Protein AF-X0UA43-F1 (afdb_monomer)

Radius of gyration: 15.12 Å; Cα contacts (8 Å, |Δi|>4): 252; chains: 1; bounding box: 36×35×35 Å

Sequence (146 aa):
VNYVKEEKLFGCPTFNNFSQIVEQDMLYDEGEIDNSAYSMNGWLSEENSVSIPRHSEVVVAHDHMEPRIENGNDMLYANSSGVNFEHYRTGGRQDWYRGIFRHSVKSAGALETGGKLNCLWLDGHVTTIRETLGVEIPKRWYDPLD

Mean predicted aligned error: 9.68 Å

Organism: NCBI:txid412755

pLDDT: mean 72.57, std 17.16, range [33.53, 93.06]

Secondary structure (DSSP, 8-state):
-GGGG-HHHH--HHHHHHHHHHHHHS-PPTTSSTT-SEEEEGGGGTS-GGG-S-GGG-EEEEETS-SEE-SSSS-SS--TTS-S-HHHHTSTTGGGHHHHTBBT----BTTB---EEEEEETTS-EEEEES--STTS-GGGT-TT-

Solvent-accessible surface area (backbone atoms only — not comparable to full-atom values): 8389 Å² total; per-residue (Å²): 121,74,68,83,74,34,55,88,77,58,39,47,79,71,42,56,69,50,32,55,54,48,46,74,75,39,101,54,65,94,68,62,49,68,72,30,35,43,14,39,45,52,60,66,78,82,52,63,75,87,77,53,90,52,40,84,52,26,50,41,32,33,44,47,37,67,54,68,54,84,75,75,60,73,37,71,32,35,44,98,86,61,36,28,31,47,46,31,73,75,43,97,37,39,92,54,39,54,51,39,28,48,47,72,57,72,44,90,48,78,94,41,34,69,9,21,32,46,36,37,27,63,69,68,51,74,49,76,46,64,71,71,50,11,75,88,41,62,66,44,30,67,41,75,87,113

Structure (mmCIF, N/CA/C/O backbone):
data_AF-X0UA43-F1
#
_entry.id   AF-X0UA43-F1
#
loop_
_atom_site.group_PDB
_atom_site.id
_atom_site.type_symbol
_atom_site.label_atom_id
_atom_site.label_alt_id
_atom_site.label_comp_id
_atom_site.label_asym_id
_atom_site.label_entity_id
_atom_site.label_seq_id
_atom_site.pdbx_PDB_ins_code
_atom_site.Cartn_x
_atom_site.Cartn_y
_atom_site.Cartn_z
_atom_site.occupancy
_atom_site.B_iso_or_equiv
_atom_site.auth_seq_id
_atom_site.auth_comp_id
_atom_site.auth_asym_id
_atom_site.auth_atom_id
_atom_site.pdbx_PDB_model_num
ATOM 1 N N . VAL A 1 1 ? -1.912 14.988 18.535 1.00 43.22 1 VAL A N 1
ATOM 2 C CA . VAL A 1 1 ? -2.111 15.686 17.241 1.00 43.22 1 VAL A CA 1
ATOM 3 C C . VAL A 1 1 ? -0.823 16.325 16.714 1.00 43.22 1 VAL A C 1
ATOM 5 O O . VAL A 1 1 ? -0.588 16.226 15.523 1.00 43.22 1 VAL A O 1
ATOM 8 N N . ASN A 1 2 ? 0.067 16.873 17.558 1.00 33.53 2 ASN A N 1
ATOM 9 C CA . ASN A 1 2 ? 1.346 17.448 17.085 1.00 33.53 2 ASN A CA 1
ATOM 10 C C . ASN A 1 2 ? 2.355 16.430 16.519 1.00 33.53 2 ASN A C 1
ATOM 12 O O . ASN A 1 2 ? 3.161 16.800 15.678 1.00 33.53 2 ASN A O 1
ATOM 16 N N . TYR A 1 3 ? 2.278 15.158 16.921 1.00 34.38 3 TYR A N 1
ATOM 17 C CA . TYR A 1 3 ? 3.194 14.115 16.442 1.00 34.38 3 TYR A CA 1
ATOM 18 C C . TYR A 1 3 ? 3.059 13.799 14.945 1.00 34.38 3 TYR A C 1
ATOM 20 O O . TYR A 1 3 ? 4.047 13.451 14.317 1.00 34.38 3 TYR A O 1
ATOM 28 N N . VAL A 1 4 ? 1.867 13.962 14.357 1.00 37.78 4 VAL A N 1
ATOM 29 C CA . VAL A 1 4 ? 1.615 13.642 12.935 1.00 37.78 4 VAL A CA 1
ATOM 30 C C . VAL A 1 4 ? 2.352 14.606 11.988 1.00 37.78 4 VAL A C 1
ATOM 32 O O . VAL A 1 4 ? 2.584 14.268 10.839 1.00 37.78 4 VAL A O 1
ATOM 35 N N . LYS A 1 5 ? 2.766 15.785 12.477 1.00 38.50 5 LYS A N 1
ATOM 36 C CA . LYS A 1 5 ? 3.501 16.811 11.710 1.00 38.50 5 LYS A CA 1
ATOM 37 C C . LYS A 1 5 ? 5.012 16.788 11.947 1.00 38.50 5 LYS A C 1
ATOM 39 O O . LYS A 1 5 ? 5.719 17.704 11.542 1.00 38.50 5 LYS A O 1
ATOM 44 N N . GLU A 1 6 ? 5.507 15.808 12.696 1.00 43.53 6 GLU A N 1
ATOM 45 C CA . GLU A 1 6 ? 6.920 15.732 13.037 1.00 43.53 6 GLU A CA 1
ATOM 46 C C . GLU A 1 6 ? 7.639 14.894 11.973 1.00 43.53 6 GLU A C 1
ATOM 48 O O . GLU A 1 6 ? 7.605 13.663 12.002 1.00 43.53 6 GLU A O 1
ATOM 53 N N . GLU A 1 7 ? 8.302 15.565 11.025 1.00 45.31 7 GLU A N 1
ATOM 54 C CA . GLU A 1 7 ? 9.054 14.945 9.916 1.00 45.31 7 GLU A CA 1
ATOM 55 C C . GLU A 1 7 ? 10.055 13.885 10.393 1.00 45.31 7 GLU A C 1
ATOM 57 O O . GLU A 1 7 ? 10.311 12.904 9.708 1.00 45.31 7 GLU A O 1
ATOM 62 N N . LYS A 1 8 ? 10.594 14.021 11.609 1.00 44.09 8 LYS A N 1
ATOM 63 C CA . LYS A 1 8 ? 11.489 13.009 12.192 1.00 44.09 8 LYS A CA 1
ATOM 64 C C . LYS A 1 8 ? 10.806 11.672 12.494 1.00 44.09 8 LYS A C 1
ATOM 66 O O . LYS A 1 8 ? 11.506 10.670 12.617 1.00 44.09 8 LYS A O 1
ATOM 71 N N . LEU A 1 9 ? 9.486 11.661 12.683 1.00 42.88 9 LEU A N 1
ATOM 72 C CA . LEU A 1 9 ? 8.708 10.470 13.032 1.00 42.88 9 LEU A CA 1
ATOM 73 C C . LEU A 1 9 ? 8.025 9.842 11.819 1.00 42.88 9 LEU A C 1
ATOM 75 O O . LEU A 1 9 ? 7.970 8.617 11.733 1.00 42.88 9 LEU A O 1
ATOM 79 N N . PHE A 1 10 ? 7.525 10.661 10.893 1.00 43.78 10 PHE A N 1
ATOM 80 C CA . PHE A 1 10 ? 6.778 10.184 9.724 1.00 43.78 10 PHE A CA 1
ATOM 81 C C . PHE A 1 10 ? 7.513 10.391 8.396 1.00 43.78 10 PHE A C 1
ATOM 83 O O . PHE A 1 10 ? 7.132 9.782 7.402 1.00 43.78 10 PHE A O 1
ATOM 90 N N . GLY A 1 11 ? 8.606 11.153 8.371 1.00 46.44 11 GLY A N 1
ATOM 91 C CA . GLY A 1 11 ? 9.485 11.257 7.215 1.00 46.44 11 GLY A CA 1
ATOM 92 C C . GLY A 1 11 ? 10.327 9.996 7.093 1.00 46.44 11 GLY A C 1
ATOM 93 O O . GLY A 1 11 ? 11.262 9.764 7.859 1.00 46.44 11 GLY A O 1
ATOM 94 N N . CYS A 1 12 ? 10.011 9.154 6.115 1.00 49.47 12 CYS A N 1
ATOM 95 C CA . CYS A 1 12 ? 10.960 8.141 5.686 1.00 49.47 12 CYS A CA 1
ATOM 96 C C . CYS A 1 12 ? 12.118 8.877 4.982 1.00 49.47 12 CYS A C 1
ATOM 98 O O . CYS A 1 12 ? 11.876 9.493 3.948 1.00 49.47 12 CYS A O 1
ATOM 100 N N . PRO A 1 13 ? 13.378 8.808 5.457 1.00 52.62 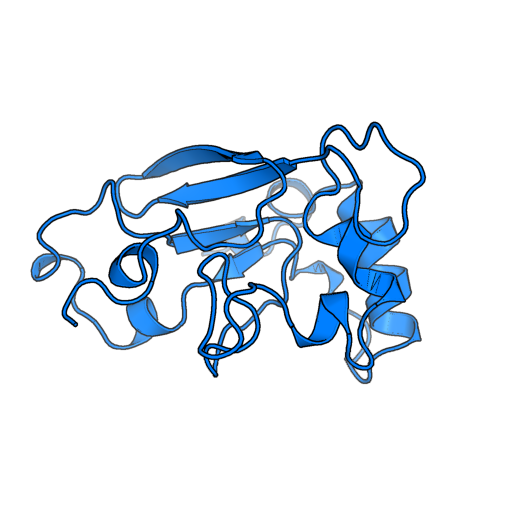13 PRO A N 1
ATOM 101 C CA . PRO A 1 13 ? 14.496 9.519 4.820 1.00 52.62 13 PRO A CA 1
ATOM 102 C C . PRO A 1 13 ? 14.703 9.103 3.365 1.00 52.62 13 PRO A C 1
ATOM 104 O O . PRO A 1 13 ? 15.190 9.858 2.532 1.00 52.62 13 PRO A O 1
ATOM 107 N N . THR A 1 14 ? 14.316 7.870 3.045 1.00 49.09 14 THR A N 1
ATOM 108 C CA . THR A 1 14 ? 14.321 7.376 1.678 1.00 49.09 14 THR A CA 1
ATOM 109 C C . THR A 1 14 ? 13.225 8.094 0.877 1.00 49.09 14 THR A C 1
ATOM 111 O O . THR A 1 14 ? 13.411 8.358 -0.305 1.00 49.09 14 THR A O 1
ATOM 114 N N . PHE A 1 15 ? 12.067 8.412 1.467 1.00 52.53 15 PHE A N 1
ATOM 115 C CA . PHE A 1 15 ? 10.935 9.068 0.798 1.00 52.53 15 PHE A CA 1
ATOM 116 C C . PHE A 1 15 ? 11.256 10.482 0.351 1.00 52.53 15 PHE A C 1
ATOM 118 O O . PHE A 1 15 ? 10.896 10.766 -0.774 1.00 52.53 15 PHE A O 1
ATOM 125 N N . ASN A 1 16 ? 12.066 11.255 1.078 1.00 51.19 16 ASN A N 1
ATOM 126 C CA . ASN A 1 16 ? 12.504 12.584 0.623 1.00 51.19 16 ASN A CA 1
ATOM 127 C C . ASN A 1 16 ? 13.117 12.577 -0.793 1.00 51.19 16 ASN A C 1
ATOM 129 O O . ASN A 1 16 ? 12.869 13.473 -1.585 1.00 51.19 16 ASN A O 1
ATOM 133 N N . ASN A 1 17 ? 13.866 11.532 -1.164 1.00 51.22 17 ASN A N 1
ATOM 134 C CA . ASN A 1 17 ? 14.435 11.431 -2.517 1.00 51.22 17 ASN A CA 1
ATOM 135 C C . ASN A 1 17 ? 13.398 11.073 -3.595 1.00 51.22 17 ASN A C 1
ATOM 137 O O . ASN A 1 17 ? 13.650 11.276 -4.774 1.00 51.22 17 ASN A O 1
ATOM 141 N N . PHE A 1 18 ? 12.283 10.456 -3.210 1.00 53.62 18 PHE A N 1
ATOM 142 C CA . PHE A 1 18 ? 11.203 10.074 -4.117 1.00 53.62 18 PHE A CA 1
ATOM 143 C C . PHE A 1 18 ? 10.127 11.164 -4.183 1.00 53.62 18 PHE A C 1
ATOM 145 O O . PHE A 1 18 ? 9.678 11.485 -5.275 1.00 53.62 18 PHE A O 1
ATOM 152 N N . SER A 1 19 ? 9.781 11.776 -3.046 1.00 51.66 19 SER A N 1
ATOM 153 C CA . SER A 1 19 ? 8.889 12.928 -2.951 1.00 51.66 19 SER A CA 1
ATOM 154 C C . SER A 1 19 ? 9.428 14.094 -3.757 1.00 51.66 19 SER A C 1
ATOM 156 O O . SER A 1 19 ? 8.680 14.615 -4.557 1.00 51.66 19 SER A O 1
ATOM 158 N N . GLN A 1 20 ? 10.727 14.398 -3.692 1.00 49.53 20 GLN A N 1
ATOM 159 C CA . GLN A 1 20 ? 11.337 15.459 -4.506 1.00 49.53 20 GLN A CA 1
ATOM 160 C C . GLN A 1 20 ? 11.238 15.211 -6.020 1.00 49.53 20 GLN A C 1
ATOM 162 O O . GLN A 1 20 ? 11.146 16.160 -6.791 1.00 49.53 20 GLN A O 1
ATOM 167 N N . ILE A 1 21 ? 11.247 13.945 -6.456 1.00 51.66 21 ILE A N 1
ATOM 168 C CA . ILE A 1 21 ? 11.077 13.582 -7.874 1.00 51.66 21 ILE A CA 1
ATOM 169 C C . ILE A 1 21 ? 9.598 13.684 -8.272 1.00 51.66 21 ILE A C 1
ATOM 171 O O . ILE A 1 21 ? 9.280 14.177 -9.347 1.00 51.66 21 ILE A O 1
ATOM 175 N N . VAL A 1 22 ? 8.680 13.253 -7.402 1.00 52.22 22 VAL A N 1
ATOM 176 C CA . VAL A 1 22 ? 7.232 13.366 -7.637 1.00 52.22 22 VAL A CA 1
ATOM 177 C C . VAL A 1 22 ? 6.757 14.826 -7.550 1.00 52.22 22 VAL A C 1
ATOM 179 O O . VAL A 1 22 ? 5.911 15.208 -8.343 1.00 52.22 22 VAL A O 1
ATOM 182 N N . GLU A 1 23 ? 7.309 15.648 -6.653 1.00 48.94 23 GLU A N 1
ATOM 183 C CA . GLU A 1 23 ? 7.044 17.094 -6.516 1.00 48.94 23 GLU A CA 1
ATOM 184 C C . GLU A 1 23 ? 7.555 17.885 -7.717 1.00 48.94 23 GLU A C 1
ATOM 186 O O . GLU A 1 23 ? 6.905 18.831 -8.146 1.00 48.94 23 GLU A O 1
ATOM 191 N N . GLN A 1 24 ? 8.708 17.509 -8.283 1.00 49.09 24 GLN A N 1
ATOM 192 C CA . 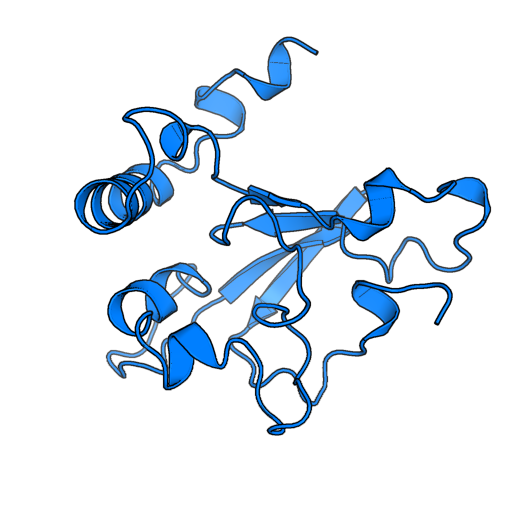GLN A 1 24 ? 9.222 18.177 -9.481 1.00 49.09 24 GLN A CA 1
ATOM 193 C C . GLN A 1 24 ? 8.391 17.880 -10.734 1.00 49.09 24 GLN A C 1
ATOM 195 O O . GLN A 1 24 ? 8.271 18.757 -11.591 1.00 49.09 24 GLN A O 1
ATOM 200 N N . ASP A 1 25 ? 7.821 16.676 -10.842 1.00 52.50 25 ASP A N 1
ATOM 201 C CA . ASP A 1 25 ? 7.140 16.225 -12.061 1.00 52.50 25 ASP A CA 1
ATOM 202 C C . ASP A 1 25 ? 5.601 16.269 -11.988 1.00 52.50 25 ASP A C 1
ATOM 204 O O . ASP A 1 25 ? 4.938 16.346 -13.027 1.00 52.50 25 ASP A O 1
ATOM 208 N N . MET A 1 26 ? 5.000 16.220 -10.796 1.00 50.59 26 MET A N 1
ATOM 209 C CA . MET A 1 26 ? 3.550 16.291 -10.595 1.00 50.59 26 MET A CA 1
ATOM 210 C C . MET A 1 26 ? 3.184 17.571 -9.843 1.00 50.59 26 MET A C 1
ATOM 212 O O . MET A 1 26 ? 3.863 17.949 -8.902 1.00 50.59 26 MET A O 1
ATOM 216 N N . LEU A 1 27 ? 2.096 18.210 -10.289 1.00 47.62 27 LEU A N 1
ATOM 217 C CA . LEU A 1 27 ? 1.556 19.538 -9.932 1.00 47.62 27 LEU A CA 1
ATOM 218 C C . LEU A 1 27 ? 1.177 19.743 -8.441 1.00 47.62 27 LEU A C 1
ATOM 220 O O . LEU A 1 27 ? 0.134 20.327 -8.152 1.00 47.62 27 LEU A O 1
ATOM 224 N N . TYR A 1 28 ? 1.963 19.238 -7.500 1.00 47.22 28 TYR A N 1
ATOM 225 C CA . TYR A 1 28 ? 1.797 19.466 -6.071 1.00 47.22 28 TYR A CA 1
ATOM 226 C C . TYR A 1 28 ? 2.635 20.681 -5.657 1.00 47.22 28 TYR A C 1
ATOM 228 O O . TYR A 1 28 ? 3.767 20.844 -6.111 1.00 47.22 28 TYR A O 1
ATOM 236 N N . ASP A 1 29 ? 2.071 21.555 -4.823 1.00 47.81 29 ASP A N 1
ATOM 237 C CA . ASP A 1 29 ? 2.803 22.705 -4.287 1.00 47.81 29 ASP A CA 1
ATOM 238 C C . ASP A 1 29 ? 3.936 22.222 -3.350 1.00 47.81 29 ASP A C 1
ATOM 240 O O . ASP A 1 29 ? 3.762 21.249 -2.609 1.00 47.81 29 ASP A O 1
ATOM 244 N N . GLU A 1 30 ? 5.097 22.898 -3.382 1.00 49.22 30 GLU A N 1
ATOM 245 C CA . GLU A 1 30 ? 6.273 22.591 -2.541 1.00 49.22 30 GLU A CA 1
ATOM 246 C C . GLU A 1 30 ? 5.863 22.372 -1.067 1.00 49.22 30 GLU A C 1
ATOM 248 O O . GLU A 1 30 ? 5.385 23.297 -0.402 1.00 49.22 30 GLU A O 1
ATOM 253 N N . GLY A 1 31 ? 6.070 21.153 -0.546 1.00 49.94 31 GLY A N 1
ATOM 254 C CA . GLY A 1 31 ? 5.887 20.804 0.870 1.00 49.94 31 GLY A CA 1
ATOM 255 C C . GLY A 1 31 ? 4.669 19.931 1.205 1.00 49.94 31 GLY A C 1
ATOM 256 O O . GLY A 1 31 ? 4.577 19.430 2.334 1.00 49.94 31 GLY A O 1
ATOM 257 N N . GLU A 1 32 ? 3.740 19.694 0.268 1.00 49.94 32 GLU A N 1
ATOM 258 C CA . GLU A 1 32 ? 2.661 18.715 0.488 1.00 49.94 32 GLU A CA 1
ATOM 259 C C . GLU A 1 32 ? 3.173 17.265 0.426 1.00 49.94 32 GLU A C 1
ATOM 261 O O . GLU A 1 32 ? 2.693 16.407 1.179 1.00 49.94 32 GLU A O 1
ATOM 266 N N . ILE A 1 33 ? 4.190 16.966 -0.394 1.00 49.25 33 ILE A N 1
ATOM 267 C CA . ILE A 1 33 ? 4.696 15.594 -0.519 1.00 49.25 33 ILE A CA 1
ATOM 268 C C . ILE A 1 33 ? 5.700 15.268 0.584 1.00 49.25 33 ILE A C 1
ATOM 270 O O . ILE A 1 33 ? 5.729 14.123 1.013 1.00 49.25 33 ILE A O 1
ATOM 274 N N . ASP A 1 34 ? 6.416 16.230 1.165 1.00 46.69 34 ASP A N 1
ATOM 275 C CA . ASP A 1 34 ? 7.291 15.974 2.328 1.00 46.69 34 ASP A CA 1
ATOM 276 C C . ASP A 1 34 ? 6.560 15.316 3.521 1.00 46.69 34 ASP A C 1
ATOM 278 O O . ASP A 1 34 ? 7.151 14.555 4.291 1.00 46.69 34 ASP A O 1
ATOM 282 N N . ASN A 1 35 ? 5.241 15.518 3.627 1.00 47.47 35 ASN A N 1
ATOM 283 C CA . ASN A 1 35 ? 4.383 14.889 4.637 1.00 47.47 35 ASN A CA 1
ATOM 284 C C . ASN A 1 35 ? 3.634 13.637 4.135 1.00 47.47 35 ASN A C 1
ATOM 286 O O . ASN A 1 35 ? 2.981 12.945 4.918 1.00 47.47 35 ASN A O 1
ATOM 290 N N . SER A 1 36 ? 3.746 13.309 2.848 1.00 51.28 36 SER A N 1
ATOM 291 C CA . SER A 1 36 ? 2.995 12.248 2.164 1.00 51.28 36 SER A CA 1
ATOM 292 C C . SER A 1 36 ? 3.705 10.891 2.183 1.00 51.28 36 SER A C 1
ATOM 294 O O . SER A 1 36 ? 3.615 10.117 1.235 1.00 51.28 36 SER A O 1
ATOM 296 N N . ALA A 1 37 ? 4.434 10.565 3.254 1.00 56.19 37 ALA A N 1
ATOM 297 C CA . ALA A 1 37 ? 5.159 9.292 3.354 1.00 56.19 37 ALA A CA 1
ATOM 298 C C . ALA A 1 37 ? 4.234 8.062 3.375 1.00 56.19 37 ALA A C 1
ATOM 300 O O . ALA A 1 37 ? 4.687 6.947 3.092 1.00 56.19 37 ALA A O 1
ATOM 301 N N . TYR A 1 38 ? 2.958 8.280 3.699 1.00 65.38 38 TYR A N 1
ATOM 302 C CA . TYR A 1 38 ? 1.943 7.253 3.829 1.00 65.38 38 TYR A CA 1
ATOM 303 C C . TYR A 1 38 ? 0.689 7.626 3.040 1.00 65.38 38 TYR A C 1
ATOM 305 O O . TYR A 1 38 ? 0.179 8.739 3.149 1.00 65.38 38 TYR A O 1
ATOM 313 N N . SER A 1 39 ? 0.160 6.656 2.305 1.00 69.38 39 SER A N 1
ATOM 314 C CA . SER A 1 39 ? -1.212 6.699 1.798 1.00 69.38 39 SER A CA 1
ATOM 315 C C . SER A 1 39 ? -2.174 6.298 2.905 1.00 69.38 39 SER A C 1
ATOM 317 O O . SER A 1 39 ? -1.844 5.412 3.690 1.00 69.38 39 SER A O 1
ATOM 319 N N . MET A 1 40 ? -3.364 6.894 2.957 1.00 74.62 40 MET A N 1
ATOM 320 C CA . MET A 1 40 ? -4.422 6.481 3.883 1.00 74.62 40 MET A CA 1
ATOM 321 C C . MET A 1 40 ? -5.608 5.874 3.133 1.00 74.62 40 MET A C 1
ATOM 323 O O . MET A 1 40 ? -5.976 6.328 2.048 1.00 74.62 40 MET A O 1
ATOM 327 N N . ASN A 1 41 ? -6.226 4.853 3.727 1.00 78.06 41 ASN A N 1
ATOM 328 C CA . ASN A 1 41 ? -7.469 4.284 3.228 1.00 78.06 41 ASN A CA 1
ATOM 329 C C . ASN A 1 41 ? -8.617 5.285 3.437 1.00 78.06 41 ASN A C 1
ATOM 331 O O . ASN A 1 41 ? -9.081 5.480 4.561 1.00 78.06 41 ASN A O 1
ATOM 335 N N . GLY A 1 42 ? -9.066 5.908 2.343 1.00 74.38 42 GLY A N 1
ATOM 336 C CA . GLY A 1 42 ? -10.129 6.913 2.356 1.00 74.38 42 GLY A CA 1
ATOM 337 C C . GLY A 1 42 ? -11.475 6.381 2.845 1.00 74.38 42 GLY A C 1
ATOM 338 O O . GLY A 1 42 ? -12.231 7.134 3.438 1.00 74.38 42 GLY A O 1
ATOM 339 N N . TRP A 1 43 ? -11.751 5.083 2.699 1.00 76.25 43 TRP A N 1
ATOM 340 C CA . TRP A 1 43 ? -12.999 4.476 3.175 1.00 76.25 43 TRP A CA 1
ATOM 341 C C . TRP A 1 43 ? -13.181 4.634 4.695 1.00 76.25 43 TRP A C 1
ATOM 343 O O . TRP A 1 43 ? -14.285 4.843 5.188 1.00 76.25 43 TRP A O 1
ATOM 353 N N . LEU A 1 44 ? -12.076 4.646 5.450 1.00 76.38 44 LEU A N 1
ATOM 354 C CA . LEU A 1 44 ? -12.100 4.838 6.901 1.00 76.38 44 LEU A CA 1
ATOM 355 C C . LEU A 1 44 ? -12.507 6.260 7.335 1.00 76.38 44 LEU A C 1
ATOM 357 O O . LEU A 1 44 ? -12.695 6.469 8.533 1.00 76.38 44 LEU A O 1
ATOM 361 N N . SER A 1 45 ? -12.632 7.237 6.423 1.00 75.62 45 SER A N 1
ATOM 362 C CA . SER A 1 45 ? -13.143 8.572 6.778 1.00 75.62 45 SER A CA 1
ATOM 363 C C . SER A 1 45 ? -14.652 8.595 6.999 1.00 75.62 45 SER A C 1
ATOM 365 O O . SER A 1 45 ? -15.132 9.430 7.763 1.00 75.62 45 SER A O 1
ATOM 367 N N . GLU A 1 46 ? -15.384 7.675 6.371 1.00 74.88 46 GLU A N 1
ATOM 368 C CA . GLU A 1 46 ? -16.851 7.668 6.363 1.00 74.88 46 GLU A CA 1
ATOM 369 C C . GLU A 1 46 ? -17.453 6.629 7.320 1.00 74.88 46 GLU A C 1
ATOM 371 O O . GLU A 1 46 ? -18.666 6.588 7.523 1.00 74.88 46 GLU A O 1
ATOM 376 N N . GLU A 1 47 ? -16.615 5.788 7.929 1.00 74.50 47 GLU A N 1
ATOM 377 C CA . GLU A 1 47 ? -17.051 4.522 8.513 1.00 74.50 47 GLU A CA 1
ATOM 378 C C . GLU A 1 47 ? -16.748 4.413 10.003 1.00 74.50 47 GLU A C 1
ATOM 380 O O . GLU A 1 47 ? -15.731 4.883 10.521 1.00 74.50 47 GLU A O 1
ATOM 385 N N . ASN A 1 48 ? -17.658 3.763 10.728 1.00 79.81 48 ASN A N 1
ATOM 386 C CA . ASN A 1 48 ? -17.478 3.540 12.153 1.00 79.81 48 ASN A CA 1
ATOM 387 C C . ASN A 1 48 ? -16.574 2.327 12.364 1.00 79.81 48 ASN A C 1
ATOM 389 O O . ASN A 1 48 ? -16.973 1.202 12.094 1.00 79.81 48 ASN A O 1
ATOM 393 N N . SER A 1 49 ? -15.386 2.519 12.933 1.00 75.75 49 SER A N 1
ATOM 394 C CA . SER A 1 49 ? -14.461 1.406 13.172 1.00 75.75 49 SER A CA 1
ATOM 395 C C . SER A 1 49 ? -15.064 0.261 13.997 1.00 75.75 49 SER A C 1
ATOM 397 O O . SER A 1 49 ? -14.639 -0.874 13.845 1.00 75.75 49 SER A O 1
ATOM 399 N N . VAL A 1 50 ? -16.089 0.513 14.819 1.00 82.44 50 VAL A N 1
ATOM 400 C CA . VAL A 1 50 ? -16.776 -0.515 15.620 1.00 82.44 50 VAL A CA 1
ATOM 401 C C . VAL A 1 50 ? -17.682 -1.428 14.778 1.00 82.44 50 VAL A C 1
ATOM 403 O O . VAL A 1 50 ? -17.988 -2.537 15.213 1.00 82.44 50 VAL A O 1
ATOM 406 N N . SER A 1 51 ? -18.126 -1.004 13.588 1.00 85.12 51 SER A N 1
ATOM 407 C CA . SER A 1 51 ? -18.941 -1.846 12.693 1.00 85.12 51 SER A CA 1
ATOM 408 C C . SER A 1 51 ? -18.107 -2.830 11.867 1.00 85.12 51 SER A C 1
ATOM 410 O O . SER A 1 51 ? -18.671 -3.733 11.248 1.00 85.12 51 SER A O 1
ATOM 412 N N . ILE A 1 52 ? -16.778 -2.697 11.875 1.00 87.44 52 ILE A N 1
ATOM 413 C CA . ILE A 1 52 ? -15.864 -3.498 11.062 1.00 87.44 52 ILE A CA 1
ATOM 414 C C . ILE A 1 52 ? -15.573 -4.829 11.778 1.00 87.44 52 ILE A C 1
ATOM 416 O O . ILE A 1 52 ? -15.004 -4.844 12.865 1.00 87.44 52 ILE A O 1
ATOM 420 N N . PRO A 1 53 ? -15.893 -5.996 11.193 1.00 84.38 53 PRO A N 1
ATOM 421 C CA . PRO A 1 53 ? -15.748 -7.271 11.899 1.00 84.38 53 PRO A CA 1
ATOM 422 C C . PRO A 1 53 ? -14.304 -7.800 11.964 1.00 84.38 53 PRO A C 1
ATOM 424 O O . PRO A 1 53 ? -13.994 -8.628 12.819 1.00 84.38 53 PRO A O 1
ATOM 427 N N . ARG A 1 54 ? -13.418 -7.386 11.045 1.00 90.00 54 ARG A N 1
ATOM 428 C CA . ARG A 1 54 ? -12.083 -7.990 10.853 1.00 90.00 54 ARG A CA 1
ATOM 429 C C . ARG A 1 54 ? -10.975 -6.947 10.786 1.00 90.00 54 ARG A C 1
ATOM 431 O O . ARG A 1 54 ? -10.378 -6.733 9.739 1.00 90.00 54 ARG A O 1
ATOM 438 N N . HIS A 1 55 ? -10.670 -6.315 11.914 1.00 90.50 55 HIS A N 1
ATOM 439 C CA . HIS A 1 55 ? -9.681 -5.230 11.960 1.00 90.50 55 HIS A CA 1
ATOM 440 C C . HIS A 1 55 ? -8.288 -5.657 11.460 1.00 90.50 55 HIS A C 1
ATOM 442 O O . HIS A 1 55 ? -7.604 -4.885 10.797 1.00 90.50 55 HIS A O 1
ATOM 448 N N . SER A 1 56 ? -7.893 -6.911 11.691 1.00 92.81 56 SER A N 1
ATOM 449 C CA . SER A 1 56 ? -6.627 -7.467 11.195 1.00 92.81 56 SER A CA 1
ATOM 450 C C . SER A 1 56 ? -6.587 -7.686 9.678 1.00 92.81 56 SER A C 1
ATOM 452 O O . SER A 1 56 ? -5.575 -8.126 9.147 1.00 92.81 56 SER A O 1
ATOM 454 N N . GLU A 1 57 ? -7.698 -7.483 8.975 1.00 92.06 57 GLU A N 1
ATOM 455 C CA . GLU A 1 57 ? -7.769 -7.584 7.521 1.00 92.06 57 GLU A CA 1
ATOM 456 C C . GLU A 1 57 ? -8.024 -6.226 6.870 1.00 92.06 57 GLU A C 1
ATOM 458 O O . GLU A 1 57 ? -8.174 -6.205 5.664 1.00 92.06 57 GLU A O 1
ATOM 463 N N . VAL A 1 58 ? -8.079 -5.112 7.607 1.00 91.06 58 VAL A N 1
ATOM 464 C CA . VAL A 1 58 ? -8.339 -3.789 7.020 1.00 91.06 58 VAL A CA 1
ATOM 465 C C . VAL A 1 58 ? -7.072 -2.962 7.009 1.00 91.06 58 VAL A C 1
ATOM 467 O O . VAL A 1 58 ? -6.476 -2.716 8.057 1.00 91.06 58 VAL A O 1
ATOM 470 N N . VAL A 1 59 ? -6.673 -2.513 5.826 1.00 89.38 59 VAL A N 1
ATOM 471 C CA . VAL A 1 59 ? -5.523 -1.636 5.659 1.00 89.38 59 VAL A CA 1
ATOM 472 C C . VAL A 1 59 ? -5.924 -0.208 6.005 1.00 89.38 59 VAL A C 1
ATOM 474 O O . VAL A 1 59 ? -6.910 0.325 5.497 1.00 89.38 59 VAL A O 1
ATOM 477 N N . VAL A 1 60 ? -5.125 0.412 6.868 1.00 85.94 60 VAL A N 1
ATOM 478 C CA . VAL A 1 60 ? -5.218 1.830 7.225 1.00 85.94 60 VAL A CA 1
ATOM 479 C C . VAL A 1 60 ? -4.312 2.655 6.332 1.00 85.94 60 VAL A C 1
ATOM 481 O O . VAL A 1 60 ? -4.731 3.703 5.847 1.00 85.94 60 VAL A O 1
ATOM 484 N N . ALA A 1 61 ? -3.076 2.198 6.127 1.00 83.81 61 ALA A N 1
ATOM 485 C CA . ALA A 1 61 ? -2.080 2.944 5.377 1.00 83.81 61 ALA A CA 1
ATOM 486 C C . ALA A 1 61 ? -1.018 2.051 4.727 1.00 83.81 61 ALA A C 1
ATOM 488 O O . ALA A 1 61 ? -0.694 0.981 5.247 1.00 83.81 61 ALA A O 1
ATOM 489 N N . HIS A 1 62 ? -0.428 2.543 3.638 1.00 82.50 62 HIS A N 1
ATOM 490 C CA . HIS A 1 62 ? 0.787 1.990 3.023 1.00 82.50 62 HIS A CA 1
ATOM 491 C C . HIS A 1 62 ? 1.867 3.051 3.037 1.00 82.50 62 HIS A C 1
ATOM 493 O O . HIS A 1 62 ? 1.552 4.224 2.833 1.00 82.50 62 HIS A O 1
ATOM 499 N N . ASP A 1 63 ? 3.123 2.651 3.184 1.00 75.25 63 ASP A N 1
ATOM 500 C CA . ASP A 1 63 ? 4.221 3.556 2.870 1.00 75.25 63 ASP A CA 1
ATOM 501 C C . ASP A 1 63 ? 4.376 3.762 1.352 1.00 75.25 63 ASP A C 1
ATOM 503 O O . ASP A 1 63 ? 3.994 2.920 0.541 1.00 75.25 63 ASP A O 1
ATOM 507 N N . HIS A 1 64 ? 4.930 4.916 0.971 1.00 74.19 64 HIS A N 1
ATOM 508 C CA . HIS A 1 64 ? 5.403 5.198 -0.394 1.00 74.19 64 HIS A CA 1
ATOM 509 C C . HIS A 1 64 ? 4.338 5.115 -1.495 1.00 74.19 64 HIS A C 1
ATOM 511 O O . HIS A 1 64 ? 4.615 4.706 -2.623 1.00 74.19 64 HIS A O 1
ATOM 517 N N . MET A 1 65 ? 3.128 5.547 -1.158 1.00 68.31 65 MET A N 1
ATOM 518 C CA . MET A 1 65 ? 1.965 5.603 -2.038 1.00 68.31 65 MET A CA 1
ATOM 519 C C . MET A 1 65 ? 1.343 7.003 -1.985 1.00 68.31 65 MET A C 1
ATOM 521 O O . MET A 1 65 ? 1.580 7.741 -1.030 1.00 68.31 65 MET A O 1
ATOM 525 N N . GLU A 1 66 ? 0.559 7.367 -3.004 1.00 60.34 66 GLU A N 1
ATOM 526 C CA . GLU A 1 66 ? -0.116 8.672 -3.089 1.00 60.34 66 GLU A CA 1
ATOM 527 C C . GLU A 1 66 ? -0.948 8.944 -1.814 1.00 60.34 66 GLU A C 1
ATOM 529 O O . GLU A 1 66 ? -1.631 8.035 -1.327 1.00 60.34 66 GLU A O 1
ATOM 534 N N . PRO A 1 67 ? -0.912 10.168 -1.251 1.00 50.00 67 PRO A N 1
ATOM 535 C CA . PRO A 1 67 ? -1.502 10.479 0.056 1.00 50.00 67 PRO A CA 1
ATOM 536 C C . PRO A 1 67 ? -3.014 10.228 0.135 1.00 50.00 67 PRO A C 1
ATOM 538 O O . PRO A 1 67 ? -3.550 10.063 1.234 1.00 50.00 67 PRO A O 1
ATOM 541 N N . ARG A 1 68 ? -3.712 10.151 -1.008 1.00 50.06 68 ARG A N 1
ATOM 542 C CA . ARG A 1 68 ? -5.159 9.947 -1.053 1.00 50.06 68 ARG A CA 1
ATOM 543 C C . ARG A 1 68 ? -5.563 8.907 -2.093 1.00 50.06 68 ARG A C 1
ATOM 545 O O . ARG A 1 68 ? -5.541 9.150 -3.295 1.00 50.06 68 ARG A O 1
ATOM 552 N N . ILE A 1 69 ? -5.996 7.747 -1.611 1.00 57.72 69 ILE A N 1
ATOM 553 C CA . ILE A 1 69 ? -6.533 6.681 -2.453 1.00 57.72 69 ILE A CA 1
ATOM 554 C C . ILE A 1 69 ? -8.038 6.930 -2.644 1.00 57.72 69 ILE A C 1
ATOM 556 O O . ILE A 1 69 ? -8.860 6.399 -1.902 1.00 57.72 69 ILE A O 1
ATOM 560 N N . GLU A 1 70 ? -8.409 7.793 -3.593 1.00 47.03 70 GLU A N 1
ATOM 561 C CA . GLU A 1 70 ? -9.808 8.246 -3.732 1.00 47.03 70 GLU A CA 1
ATOM 562 C C . GLU A 1 70 ? -10.674 7.431 -4.693 1.00 47.03 70 GLU A C 1
ATOM 564 O O . GLU A 1 70 ? -11.889 7.442 -4.548 1.00 47.03 70 GLU A O 1
ATOM 569 N N . ASN A 1 71 ? -10.096 6.731 -5.674 1.00 52.28 71 ASN A N 1
ATOM 570 C CA . ASN A 1 71 ? -10.879 6.238 -6.820 1.00 52.28 71 ASN A CA 1
ATOM 571 C C . ASN A 1 71 ? -10.570 4.795 -7.245 1.00 52.28 71 ASN A C 1
ATOM 573 O O . ASN A 1 71 ? -10.780 4.433 -8.396 1.00 52.28 71 ASN A O 1
ATOM 577 N N . GLY A 1 72 ? -10.051 3.957 -6.343 1.00 55.97 72 GLY A N 1
ATOM 578 C CA . GLY A 1 72 ? -9.877 2.518 -6.603 1.00 55.97 72 GLY A CA 1
ATOM 579 C C . GLY A 1 72 ? -8.844 2.138 -7.677 1.00 55.97 72 GLY A C 1
ATOM 580 O O . GLY A 1 72 ? -8.633 0.952 -7.909 1.00 55.97 72 GLY A O 1
ATOM 581 N N . ASN A 1 73 ? -8.177 3.108 -8.306 1.00 57.66 73 ASN A N 1
ATOM 582 C CA . ASN A 1 73 ? -7.266 2.846 -9.423 1.00 57.66 73 ASN A CA 1
ATOM 583 C C . ASN A 1 73 ? -5.860 2.408 -8.987 1.00 57.66 73 ASN A C 1
ATOM 585 O O . ASN A 1 73 ? -5.221 1.632 -9.695 1.00 57.66 73 ASN A O 1
ATOM 589 N N . ASP A 1 74 ? -5.404 2.845 -7.812 1.00 67.50 74 ASP A N 1
ATOM 590 C CA . ASP A 1 74 ? -4.054 2.580 -7.311 1.00 67.50 74 ASP A CA 1
ATOM 591 C C . ASP A 1 74 ? -4.118 1.909 -5.930 1.00 67.50 74 ASP A C 1
ATOM 593 O O . ASP A 1 74 ? -3.741 2.457 -4.900 1.00 67.50 74 ASP A O 1
ATOM 597 N N . MET A 1 75 ? -4.668 0.697 -5.919 1.00 79.38 75 MET A N 1
ATOM 598 C CA . MET A 1 75 ? -4.830 -0.171 -4.747 1.00 79.38 75 MET A CA 1
ATOM 599 C C . MET A 1 75 ? -3.923 -1.393 -4.865 1.00 79.38 75 MET A C 1
ATOM 601 O O . MET A 1 75 ? -3.565 -1.759 -5.978 1.00 79.38 75 MET A O 1
ATOM 605 N N . LEU A 1 76 ? -3.601 -2.090 -3.766 1.00 88.69 76 LEU A N 1
ATOM 606 C CA . LEU A 1 76 ? -2.855 -3.354 -3.867 1.00 88.69 76 LEU A CA 1
ATOM 607 C C . LEU A 1 76 ? -3.640 -4.461 -4.568 1.00 88.69 76 LEU A C 1
ATOM 609 O O . LEU A 1 76 ? -3.002 -5.351 -5.125 1.00 88.69 76 LEU A O 1
ATOM 613 N N . TYR A 1 77 ? -4.975 -4.438 -4.515 1.00 88.62 77 TYR A N 1
ATOM 614 C CA . TYR A 1 77 ? -5.810 -5.436 -5.180 1.00 88.62 77 TYR A CA 1
ATOM 615 C C . TYR A 1 77 ? -5.950 -5.157 -6.676 1.00 88.62 77 TYR A C 1
ATOM 617 O O . TYR A 1 77 ? -5.887 -4.014 -7.125 1.00 88.62 77 TYR A O 1
ATOM 625 N N . ALA A 1 78 ? -6.115 -6.225 -7.453 1.00 89.38 78 ALA A N 1
ATOM 626 C CA . ALA A 1 78 ? -6.272 -6.126 -8.894 1.00 89.38 78 ALA A CA 1
ATOM 627 C C . ALA A 1 78 ? -7.610 -5.471 -9.260 1.00 89.38 78 ALA A C 1
ATOM 629 O O . ALA A 1 78 ? -8.662 -5.857 -8.746 1.00 89.38 78 ALA A O 1
ATOM 630 N N . ASN A 1 79 ? -7.578 -4.517 -10.188 1.00 84.88 79 ASN A N 1
ATOM 631 C CA . ASN A 1 79 ? -8.789 -3.922 -10.743 1.00 84.88 79 ASN A CA 1
ATOM 632 C C . ASN A 1 79 ? -9.420 -4.837 -11.821 1.00 84.88 79 ASN A C 1
ATOM 634 O O . ASN A 1 79 ? -9.020 -5.990 -12.006 1.00 84.88 79 ASN A O 1
ATOM 638 N N . SER A 1 80 ? -10.403 -4.327 -12.571 1.00 84.75 80 SER A N 1
ATOM 639 C CA . SER A 1 80 ? -11.067 -5.068 -13.656 1.00 84.75 80 SER A CA 1
ATOM 640 C C . SER A 1 80 ? -10.134 -5.541 -14.780 1.00 84.75 80 SER A C 1
ATOM 642 O O . SER A 1 80 ? -10.485 -6.481 -15.490 1.00 84.75 80 SER A O 1
ATOM 644 N N . SER A 1 81 ? -8.959 -4.927 -14.939 1.00 85.00 81 SER A N 1
ATOM 645 C CA . SER A 1 81 ? -7.920 -5.328 -15.897 1.00 85.00 81 SER A CA 1
ATOM 646 C C . SER A 1 81 ? -7.068 -6.505 -15.394 1.00 85.00 81 SER A C 1
ATOM 648 O O . SER A 1 81 ? -6.213 -7.005 -16.123 1.00 85.00 81 SER A O 1
ATOM 650 N N . GLY A 1 82 ? -7.289 -6.978 -14.160 1.00 87.81 82 GLY A N 1
ATOM 651 C CA . GLY A 1 82 ? -6.587 -8.124 -13.572 1.00 87.81 82 GLY A CA 1
ATOM 652 C C . GLY A 1 82 ? -5.195 -7.803 -13.024 1.00 87.81 82 GLY A C 1
ATOM 653 O O . GLY A 1 82 ? -4.455 -8.722 -12.673 1.00 87.81 82 GLY A O 1
ATOM 654 N N . VAL A 1 83 ? -4.841 -6.519 -12.931 1.00 88.44 83 VAL A N 1
ATOM 655 C CA . VAL A 1 83 ? -3.594 -6.037 -12.327 1.00 88.44 83 VAL A CA 1
ATOM 656 C C . VAL A 1 83 ? -3.871 -4.873 -11.381 1.00 88.44 83 VAL A C 1
ATOM 658 O O . VAL A 1 83 ? -4.838 -4.132 -11.541 1.00 88.44 83 VAL A O 1
ATOM 661 N N . ASN A 1 84 ? -3.021 -4.714 -10.376 1.00 88.81 84 ASN A N 1
ATOM 662 C CA . ASN A 1 84 ? -2.990 -3.540 -9.515 1.00 88.81 84 ASN A CA 1
ATOM 663 C C . ASN A 1 84 ? -2.157 -2.408 -10.132 1.00 88.81 84 ASN A C 1
ATOM 665 O O . ASN A 1 84 ? -1.350 -2.646 -11.034 1.00 88.81 84 ASN A O 1
ATOM 669 N N . PHE A 1 85 ? -2.317 -1.187 -9.616 1.00 84.62 85 PHE A N 1
ATOM 670 C CA . PHE A 1 85 ? -1.504 -0.019 -9.985 1.00 84.62 85 PHE A CA 1
ATOM 671 C C . PHE A 1 85 ? -1.414 0.223 -11.501 1.00 84.62 85 PHE A C 1
ATOM 673 O O . PHE A 1 85 ? -0.335 0.484 -12.036 1.00 84.62 85 PHE A O 1
ATOM 680 N N . GLU A 1 86 ? -2.526 0.094 -12.230 1.00 84.69 86 GLU A N 1
ATOM 681 C CA . GLU A 1 86 ? -2.536 0.120 -13.701 1.00 84.69 86 GLU A CA 1
ATOM 682 C C . GLU A 1 86 ? -1.899 1.399 -14.272 1.00 84.69 86 GLU A C 1
ATOM 684 O O . GLU A 1 86 ? -1.132 1.333 -15.241 1.00 84.69 86 GLU A O 1
ATOM 689 N N . HIS A 1 87 ? -2.112 2.545 -13.614 1.00 79.94 87 HIS A N 1
ATOM 690 C CA . HIS A 1 87 ? -1.507 3.823 -13.995 1.00 79.94 87 HIS A CA 1
ATOM 691 C C . HIS A 1 87 ? 0.019 3.827 -13.851 1.00 79.94 87 HIS A C 1
ATOM 693 O O . HIS A 1 87 ? 0.706 4.399 -14.701 1.00 79.94 87 HIS A O 1
ATOM 699 N N . TYR A 1 88 ? 0.550 3.163 -12.823 1.00 82.06 88 TYR A N 1
ATOM 700 C CA . TYR A 1 88 ? 1.989 2.993 -12.616 1.00 82.06 88 TYR A CA 1
ATOM 701 C C . TYR A 1 88 ? 2.581 1.879 -13.484 1.00 82.06 88 TYR A C 1
ATOM 703 O O . TYR A 1 88 ? 3.767 1.895 -13.778 1.00 82.06 88 TYR A O 1
ATOM 711 N N . ARG A 1 89 ? 1.793 0.891 -13.909 1.00 84.81 89 ARG A N 1
ATOM 712 C CA . ARG A 1 89 ? 2.297 -0.200 -14.756 1.00 84.81 89 ARG A CA 1
ATOM 713 C C . ARG A 1 89 ? 2.316 0.165 -16.232 1.00 84.81 89 ARG A C 1
ATOM 715 O O . ARG A 1 89 ? 3.261 -0.166 -16.935 1.00 84.81 89 ARG A O 1
ATOM 722 N N . THR A 1 90 ? 1.255 0.799 -16.711 1.00 83.19 90 THR A N 1
ATOM 723 C CA . THR A 1 90 ? 1.018 0.997 -18.151 1.00 83.19 90 THR A CA 1
ATOM 724 C C . THR A 1 90 ? 0.567 2.408 -18.509 1.00 83.19 90 THR A C 1
ATOM 726 O O . THR A 1 90 ? 0.607 2.781 -19.679 1.00 83.19 90 THR A O 1
ATO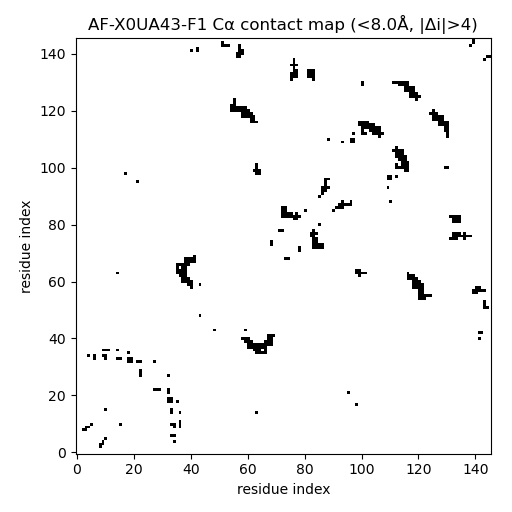M 729 N N . GLY A 1 91 ? 0.187 3.216 -17.519 1.00 77.31 91 GLY A N 1
ATOM 730 C CA . GLY A 1 91 ? -0.233 4.598 -17.718 1.00 77.31 91 GLY A CA 1
ATOM 731 C C . GLY A 1 91 ? 0.925 5.595 -17.713 1.00 77.31 91 GLY A C 1
ATOM 732 O O . GLY A 1 91 ? 2.087 5.248 -17.914 1.00 77.31 91 GLY A O 1
ATOM 733 N N . GLY A 1 92 ? 0.590 6.860 -17.458 1.00 74.19 92 GLY A N 1
ATOM 734 C CA . GLY A 1 92 ? 1.552 7.964 -17.413 1.00 74.19 92 GLY A CA 1
ATOM 735 C C . GLY A 1 92 ? 2.392 8.037 -16.137 1.00 74.19 92 GLY A C 1
ATOM 736 O O . GLY A 1 92 ? 3.068 9.038 -15.953 1.00 74.19 92 GLY A O 1
ATOM 737 N N . ARG A 1 93 ? 2.324 7.032 -15.245 1.00 75.12 93 ARG A N 1
ATOM 738 C CA . ARG A 1 93 ? 2.996 7.035 -13.934 1.00 75.12 93 ARG A CA 1
ATOM 739 C C . ARG A 1 93 ? 4.119 6.002 -13.778 1.00 75.12 93 ARG A C 1
ATOM 741 O O . ARG A 1 93 ? 4.531 5.691 -12.662 1.00 75.12 93 ARG A O 1
ATOM 748 N N . GLN A 1 94 ? 4.615 5.460 -14.888 1.00 79.00 94 GLN A N 1
ATOM 749 C CA . GLN A 1 94 ? 5.584 4.356 -14.884 1.00 79.00 94 GLN A CA 1
ATOM 750 C C . GLN A 1 94 ? 6.896 4.673 -14.173 1.00 79.00 94 GLN A C 1
ATOM 752 O O . GLN A 1 94 ? 7.423 3.819 -13.456 1.00 79.00 94 GLN A O 1
ATOM 757 N N . ASP A 1 95 ? 7.376 5.907 -14.291 1.00 74.94 95 ASP A N 1
ATOM 758 C CA . ASP A 1 95 ? 8.642 6.329 -13.688 1.00 74.94 95 ASP A CA 1
ATOM 759 C C . ASP A 1 95 ? 8.615 6.258 -12.149 1.00 74.94 95 ASP A C 1
ATOM 761 O O . ASP A 1 95 ? 9.649 6.062 -11.504 1.00 74.94 95 ASP A O 1
ATOM 765 N N . TRP A 1 96 ? 7.420 6.298 -11.551 1.00 75.94 96 TRP A N 1
ATOM 766 C CA . TRP A 1 96 ? 7.224 6.271 -10.101 1.00 75.94 96 TRP A CA 1
ATOM 767 C C . TRP A 1 96 ? 6.888 4.885 -9.540 1.00 75.94 96 TRP A C 1
ATOM 769 O O . TRP A 1 96 ? 6.914 4.703 -8.322 1.00 75.94 96 TRP A O 1
ATOM 779 N N . TYR A 1 97 ? 6.638 3.876 -10.386 1.00 81.12 97 TYR A N 1
ATOM 780 C CA . TYR A 1 97 ? 6.245 2.525 -9.949 1.00 81.12 97 TYR A CA 1
ATOM 781 C C . TYR A 1 97 ? 7.225 1.924 -8.935 1.00 81.12 97 TYR A C 1
ATOM 783 O O . TYR A 1 97 ? 6.839 1.342 -7.920 1.00 81.12 97 TYR A O 1
ATOM 791 N N . ARG A 1 98 ? 8.526 2.111 -9.177 1.00 81.50 98 ARG A N 1
ATOM 792 C CA . ARG A 1 98 ? 9.587 1.560 -8.322 1.00 81.50 98 ARG A CA 1
ATOM 793 C C . ARG A 1 98 ? 9.598 2.166 -6.916 1.00 81.50 98 ARG A C 1
ATOM 795 O O . ARG A 1 98 ? 10.183 1.568 -6.015 1.00 81.50 98 ARG A O 1
ATOM 802 N N . GLY A 1 99 ? 8.962 3.323 -6.724 1.00 77.12 99 GLY A N 1
ATOM 803 C CA . GLY A 1 99 ? 8.772 3.946 -5.418 1.00 77.12 99 GLY A CA 1
ATOM 804 C C . GLY A 1 99 ? 7.841 3.159 -4.503 1.00 77.12 99 GLY A C 1
ATOM 805 O O . GLY A 1 99 ? 8.117 3.086 -3.309 1.00 77.12 99 GLY A O 1
ATOM 806 N N . ILE A 1 100 ? 6.824 2.496 -5.064 1.00 80.81 100 ILE A N 1
ATOM 807 C CA . ILE A 1 100 ? 5.813 1.739 -4.309 1.00 80.81 100 ILE A CA 1
ATOM 808 C C . ILE A 1 100 ? 6.470 0.573 -3.561 1.00 80.81 100 ILE A C 1
ATOM 810 O O . ILE A 1 100 ? 6.345 0.435 -2.350 1.00 80.81 100 ILE A O 1
ATOM 814 N N . PHE A 1 101 ? 7.241 -0.252 -4.276 1.00 84.06 101 PHE A N 1
ATOM 815 C CA . PHE A 1 101 ? 7.901 -1.444 -3.725 1.00 84.06 101 PHE A CA 1
ATOM 816 C C . PHE A 1 101 ? 9.372 -1.208 -3.380 1.00 84.06 101 PHE A C 1
ATOM 818 O O . PHE A 1 101 ? 10.209 -2.105 -3.460 1.00 84.06 101 PHE A O 1
ATOM 825 N N . ARG A 1 102 ? 9.735 0.015 -3.018 1.00 78.38 102 ARG A N 1
ATOM 826 C CA . ARG A 1 102 ? 11.139 0.423 -2.904 1.00 78.38 102 ARG A CA 1
ATOM 827 C C . ARG A 1 102 ? 11.954 -0.284 -1.821 1.00 78.38 102 ARG A C 1
ATOM 829 O O . ARG A 1 102 ? 13.186 -0.194 -1.825 1.00 78.38 102 ARG A O 1
ATOM 836 N N . HIS A 1 103 ? 11.314 -0.943 -0.858 1.00 75.38 103 HIS A N 1
ATOM 837 C CA . HIS A 1 103 ? 12.056 -1.628 0.191 1.00 75.38 103 HIS A CA 1
ATOM 838 C C . HIS A 1 103 ? 12.663 -2.898 -0.371 1.00 75.38 103 HIS A C 1
ATOM 840 O O . HIS A 1 103 ? 11.966 -3.766 -0.886 1.00 75.38 103 HIS A O 1
ATOM 846 N N . SER A 1 104 ? 13.972 -3.062 -0.193 1.00 76.94 104 SER A N 1
ATOM 847 C CA . SER A 1 104 ? 14.676 -4.269 -0.642 1.00 76.94 104 SER A CA 1
ATOM 848 C C . SER A 1 104 ? 14.528 -4.549 -2.147 1.00 76.94 104 SER A C 1
ATOM 850 O O . SER A 1 104 ? 14.376 -5.712 -2.520 1.00 76.94 104 SER A O 1
ATOM 852 N N . VAL A 1 105 ? 14.573 -3.519 -3.001 1.00 78.00 105 VAL A N 1
ATOM 853 C CA . VAL A 1 105 ? 14.620 -3.687 -4.465 1.00 78.00 105 VAL A CA 1
ATOM 854 C C . VAL A 1 105 ? 15.833 -4.535 -4.848 1.00 78.00 105 VAL A C 1
ATOM 856 O O . VAL A 1 105 ? 16.961 -4.258 -4.441 1.00 78.00 105 VAL A O 1
ATOM 859 N N . LYS A 1 106 ? 15.587 -5.591 -5.620 1.00 77.94 106 LYS A N 1
ATOM 860 C CA . LYS A 1 106 ? 16.570 -6.615 -6.008 1.00 77.94 106 LYS A CA 1
ATOM 861 C C . LYS A 1 106 ? 16.710 -6.785 -7.514 1.00 77.94 106 LYS A C 1
ATOM 863 O O . LYS A 1 106 ? 17.640 -7.458 -7.947 1.00 77.94 106 LYS A O 1
ATOM 868 N N . SER A 1 107 ? 15.808 -6.197 -8.292 1.00 82.94 107 SER A N 1
ATOM 869 C CA . SER A 1 107 ? 15.804 -6.288 -9.746 1.00 82.94 107 SER A CA 1
ATOM 870 C C . SER A 1 107 ? 15.835 -4.906 -10.402 1.00 82.94 107 SER A C 1
ATOM 872 O O . SER A 1 107 ? 15.322 -3.901 -9.886 1.00 82.94 107 SER A O 1
ATOM 874 N N . ALA A 1 108 ? 16.506 -4.867 -11.551 1.00 76.56 108 ALA A N 1
ATOM 875 C CA . ALA A 1 108 ? 16.644 -3.689 -12.397 1.00 76.56 108 ALA A CA 1
ATOM 876 C C . ALA A 1 108 ? 15.476 -3.531 -13.389 1.00 76.56 108 ALA A C 1
ATOM 878 O O . ALA A 1 108 ? 15.433 -2.535 -14.105 1.00 76.56 108 ALA A O 1
ATOM 879 N N . GLY A 1 109 ? 14.536 -4.484 -13.436 1.00 76.56 109 GLY A N 1
ATOM 880 C CA . GLY A 1 109 ? 13.361 -4.404 -14.302 1.00 76.56 109 GLY A CA 1
ATOM 881 C C . GLY A 1 109 ? 12.464 -3.214 -13.951 1.00 76.56 109 GLY A C 1
ATOM 882 O O . GLY A 1 109 ? 12.257 -2.903 -12.778 1.00 76.56 109 GLY A O 1
ATOM 883 N N . ALA A 1 110 ? 11.912 -2.539 -14.962 1.00 71.62 110 ALA A N 1
ATOM 884 C CA . ALA A 1 110 ? 11.065 -1.360 -1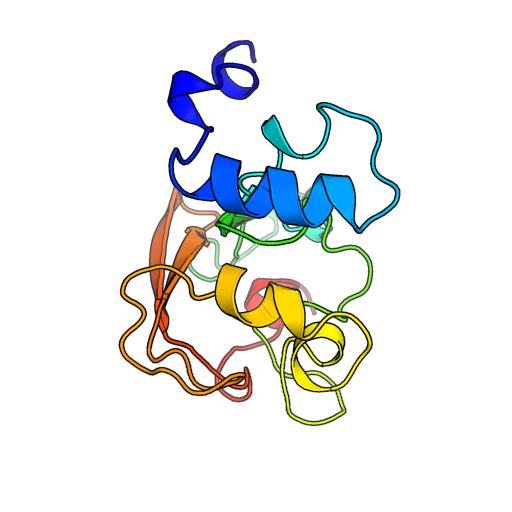4.755 1.00 71.62 110 ALA A CA 1
ATOM 885 C C . ALA A 1 110 ? 9.811 -1.679 -13.916 1.00 71.62 110 ALA A C 1
ATOM 887 O O . ALA A 1 110 ? 9.502 -0.946 -12.982 1.00 71.62 110 ALA A O 1
ATOM 888 N N . LEU A 1 111 ? 9.168 -2.821 -14.190 1.00 78.62 111 LEU A N 1
ATOM 889 C CA . LEU A 1 111 ? 7.970 -3.325 -13.496 1.00 78.62 111 LEU A CA 1
ATOM 890 C C . LEU A 1 111 ? 8.226 -4.630 -12.728 1.00 78.62 111 LEU A C 1
ATOM 892 O O . LEU A 1 111 ? 7.313 -5.417 -12.492 1.00 78.62 111 LEU A O 1
ATOM 896 N N . GLU A 1 112 ? 9.492 -4.876 -12.405 1.00 82.62 112 GLU A N 1
ATOM 897 C CA . GLU A 1 112 ? 9.934 -6.025 -11.628 1.00 82.62 112 GLU A CA 1
ATOM 898 C C . GLU A 1 112 ? 11.056 -5.537 -10.721 1.00 82.62 112 GLU A C 1
ATOM 900 O O . GLU A 1 112 ? 12.233 -5.507 -11.081 1.00 82.62 112 GLU A O 1
ATOM 905 N N . THR A 1 113 ? 10.674 -5.069 -9.546 1.00 82.00 113 THR A N 1
ATOM 906 C CA . THR A 1 113 ? 11.588 -4.550 -8.530 1.00 82.00 113 THR A CA 1
ATOM 907 C C . THR A 1 113 ? 12.117 -5.657 -7.622 1.00 82.00 113 THR A C 1
ATOM 909 O O . THR A 1 113 ? 13.228 -5.547 -7.100 1.00 82.00 113 THR A O 1
ATOM 912 N N . GLY A 1 114 ? 11.343 -6.726 -7.404 1.00 83.50 114 GLY A N 1
ATOM 913 C CA . GLY A 1 114 ? 11.596 -7.737 -6.372 1.00 83.50 114 GLY A CA 1
ATOM 914 C C . GLY A 1 114 ? 11.532 -7.175 -4.945 1.00 83.50 114 GLY A C 1
ATOM 915 O O . GLY A 1 114 ? 12.029 -7.807 -4.005 1.00 83.50 114 GLY A O 1
ATOM 916 N N . GLY A 1 115 ? 10.987 -5.968 -4.809 1.00 86.81 115 GLY A N 1
ATOM 917 C CA . GLY A 1 115 ? 10.937 -5.206 -3.583 1.00 86.81 115 GLY A CA 1
ATOM 918 C C . GLY A 1 115 ? 9.647 -5.422 -2.800 1.00 86.81 115 GLY A C 1
ATOM 919 O O . GLY A 1 115 ? 8.941 -6.428 -2.952 1.00 86.81 115 GLY A O 1
ATOM 920 N N . LYS A 1 116 ? 9.405 -4.514 -1.862 1.00 88.44 116 LYS A N 1
ATOM 921 C CA . LYS A 1 116 ? 8.416 -4.651 -0.798 1.00 88.44 116 LYS A CA 1
ATOM 922 C C . LYS A 1 116 ? 7.848 -3.289 -0.400 1.00 88.44 116 LYS A C 1
ATOM 924 O O . LYS A 1 116 ? 8.536 -2.279 -0.534 1.00 88.44 116 LYS A O 1
ATOM 929 N N . LEU A 1 117 ? 6.650 -3.309 0.169 1.00 86.50 117 LEU A N 1
ATOM 930 C CA . LEU A 1 117 ? 6.037 -2.188 0.883 1.00 86.50 117 LEU A CA 1
ATOM 931 C C . LEU A 1 117 ? 5.605 -2.620 2.287 1.00 86.50 117 LEU A C 1
ATOM 933 O O . LEU A 1 117 ? 5.429 -3.818 2.534 1.00 86.50 117 LEU A O 1
ATOM 937 N N . ASN A 1 118 ? 5.394 -1.669 3.186 1.00 87.62 118 ASN A N 1
ATOM 938 C CA . ASN A 1 118 ? 4.813 -1.925 4.499 1.00 87.62 118 ASN A CA 1
ATOM 939 C C . ASN A 1 118 ? 3.362 -1.444 4.553 1.00 87.62 118 ASN A C 1
ATOM 941 O O . ASN A 1 118 ? 3.013 -0.396 4.018 1.00 87.62 118 ASN A O 1
ATOM 945 N N . CYS A 1 119 ? 2.524 -2.227 5.224 1.00 89.44 119 CYS A N 1
ATOM 946 C CA . CYS A 1 119 ? 1.105 -1.956 5.424 1.00 89.44 119 CYS A CA 1
ATOM 947 C C . CYS A 1 119 ? 0.810 -1.870 6.916 1.00 89.44 119 CYS A C 1
ATOM 949 O O . CYS A 1 119 ? 1.151 -2.794 7.659 1.00 89.44 119 CYS A O 1
ATOM 951 N N . LEU A 1 120 ? 0.162 -0.784 7.332 1.00 89.25 120 LEU A N 1
ATOM 952 C CA . LEU A 1 120 ? -0.441 -0.634 8.651 1.00 89.25 120 LEU A CA 1
ATOM 953 C C . LEU A 1 120 ? -1.898 -1.091 8.591 1.00 89.25 120 LEU A C 1
ATOM 955 O O . LEU A 1 120 ? -2.657 -0.640 7.731 1.00 89.25 120 LEU A O 1
ATOM 959 N N . TRP A 1 121 ? -2.288 -1.936 9.536 1.00 91.81 121 TRP A N 1
ATOM 960 C CA . TRP A 1 121 ? -3.625 -2.517 9.625 1.00 91.81 121 TRP A CA 1
ATOM 961 C C . TRP A 1 121 ? -4.446 -1.869 10.741 1.00 91.81 121 TRP A C 1
ATOM 963 O O . TRP A 1 121 ? -3.899 -1.222 11.635 1.00 91.81 121 TRP A O 1
ATOM 973 N N . LEU A 1 122 ? -5.768 -2.034 10.702 1.00 90.62 122 LEU A N 1
ATOM 974 C CA . LEU A 1 122 ? -6.700 -1.356 11.610 1.00 90.62 122 LEU A CA 1
ATOM 975 C C . LEU A 1 122 ? -6.565 -1.800 13.074 1.00 90.62 122 LEU A C 1
ATOM 977 O O . LEU A 1 122 ? -6.838 -1.019 13.982 1.00 90.62 122 LEU A O 1
ATOM 981 N N . ASP A 1 123 ? -6.110 -3.023 13.329 1.00 91.56 123 ASP A N 1
ATOM 982 C CA . ASP A 1 123 ? -5.756 -3.504 14.675 1.00 91.56 123 ASP A CA 1
ATOM 983 C C . ASP A 1 123 ? -4.352 -3.047 15.141 1.00 91.56 123 ASP A C 1
ATOM 985 O O . ASP A 1 123 ? -3.923 -3.386 16.244 1.00 91.56 123 ASP A O 1
ATOM 989 N N . GLY A 1 124 ? -3.638 -2.279 14.312 1.00 88.75 124 GLY A N 1
ATOM 990 C CA . GLY A 1 124 ? -2.336 -1.691 14.605 1.00 88.75 124 GLY A CA 1
ATOM 991 C C . GLY A 1 124 ? -1.129 -2.568 14.276 1.00 88.75 124 GLY A C 1
ATOM 992 O O . GLY A 1 124 ? -0.000 -2.125 14.505 1.00 88.75 124 GLY A O 1
ATOM 993 N N . HIS A 1 125 ? -1.307 -3.785 13.749 1.00 93.00 125 HIS A N 1
ATOM 994 C CA . HIS A 1 125 ? -0.153 -4.565 13.302 1.00 93.00 125 HIS A CA 1
ATOM 995 C C . HIS A 1 125 ? 0.421 -4.009 11.990 1.00 93.00 125 HIS A C 1
ATOM 997 O O . HIS A 1 125 ? -0.227 -3.244 11.275 1.00 93.00 125 HIS A O 1
ATOM 1003 N N . VAL A 1 126 ? 1.665 -4.382 11.682 1.00 90.88 126 VAL A N 1
ATOM 1004 C CA . VAL A 1 126 ? 2.345 -4.012 10.436 1.00 90.88 126 VAL A CA 1
ATOM 1005 C C . VAL A 1 126 ? 2.782 -5.280 9.721 1.00 90.88 126 VAL A C 1
ATOM 1007 O O . VAL A 1 126 ? 3.385 -6.165 10.332 1.00 90.88 126 VAL A O 1
ATOM 1010 N N . THR A 1 127 ? 2.507 -5.367 8.423 1.00 93.06 127 THR A N 1
ATOM 1011 C CA . THR A 1 127 ? 3.040 -6.435 7.569 1.00 93.06 127 THR A CA 1
ATOM 1012 C C . THR A 1 127 ? 3.798 -5.861 6.393 1.00 93.06 127 THR A C 1
ATOM 1014 O O . THR A 1 127 ? 3.615 -4.713 5.998 1.00 93.06 127 THR A O 1
ATOM 1017 N N . THR A 1 128 ? 4.666 -6.689 5.826 1.00 91.38 128 THR A N 1
ATOM 1018 C CA . THR A 1 128 ? 5.400 -6.352 4.616 1.00 91.38 128 THR A CA 1
ATOM 1019 C C . THR A 1 128 ? 4.850 -7.166 3.456 1.00 91.38 128 THR A C 1
ATOM 1021 O O . THR 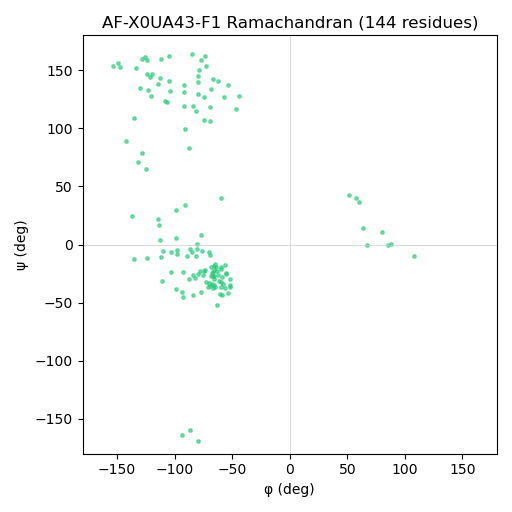A 1 128 ? 4.855 -8.399 3.500 1.00 91.38 128 THR A O 1
ATOM 1024 N N . ILE A 1 129 ? 4.423 -6.481 2.402 1.00 91.00 129 ILE A N 1
A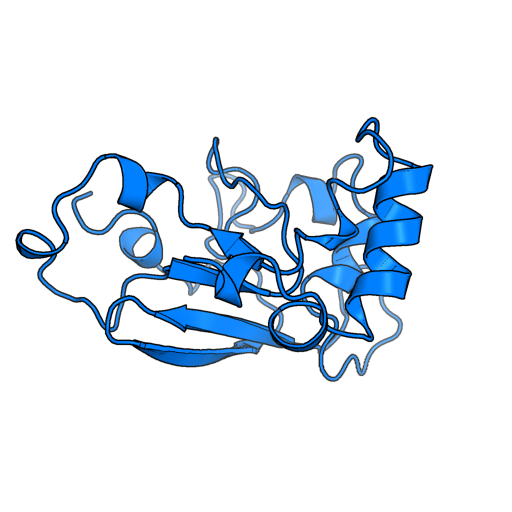TOM 1025 C CA . ILE A 1 129 ? 3.872 -7.084 1.191 1.00 91.00 129 ILE A CA 1
ATOM 1026 C C . ILE A 1 129 ? 4.930 -7.013 0.097 1.00 91.00 129 ILE A C 1
ATOM 1028 O O . ILE A 1 129 ? 5.588 -5.991 -0.093 1.00 91.00 129 ILE A O 1
ATOM 1032 N N . ARG A 1 130 ? 5.155 -8.140 -0.581 1.00 92.00 130 ARG A N 1
ATOM 1033 C CA . ARG A 1 130 ? 6.056 -8.190 -1.738 1.00 92.00 130 ARG A CA 1
ATOM 1034 C C . ARG A 1 130 ? 5.354 -7.599 -2.947 1.00 92.00 130 ARG A C 1
ATOM 1036 O O . ARG A 1 130 ? 4.130 -7.595 -3.006 1.00 92.00 130 ARG A O 1
ATOM 1043 N N . GLU A 1 131 ? 6.145 -7.181 -3.921 1.00 90.38 131 GLU A N 1
ATOM 1044 C CA . GLU A 1 131 ? 5.634 -6.880 -5.252 1.00 90.38 131 GLU A CA 1
ATOM 1045 C C . GLU A 1 131 ? 4.653 -7.945 -5.752 1.00 90.38 131 GLU A C 1
ATOM 1047 O O . GLU A 1 131 ? 4.931 -9.144 -5.703 1.00 90.38 131 GLU A O 1
ATOM 1052 N N . THR A 1 132 ? 3.483 -7.477 -6.172 1.00 91.44 132 THR A N 1
ATOM 1053 C CA . THR A 1 132 ? 2.311 -8.295 -6.477 1.00 91.44 132 THR A CA 1
ATOM 1054 C C . THR A 1 132 ? 1.517 -7.660 -7.612 1.00 91.44 132 THR A C 1
ATOM 1056 O O . THR A 1 132 ? 1.557 -6.441 -7.768 1.00 91.44 132 THR A O 1
ATOM 1059 N N . LEU A 1 133 ? 0.787 -8.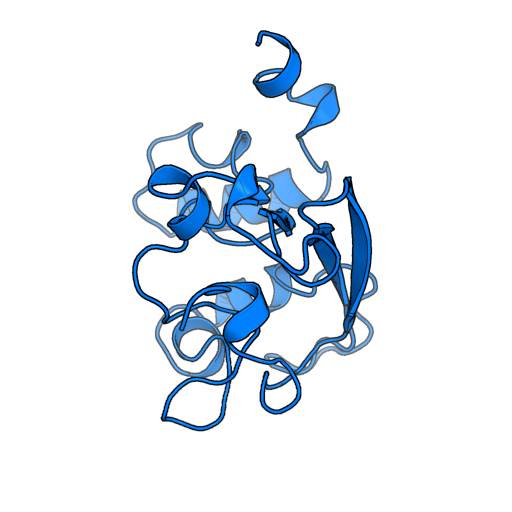478 -8.379 1.00 91.62 133 LEU A N 1
ATOM 1060 C CA . LEU A 1 133 ? -0.218 -8.030 -9.351 1.00 91.62 133 LEU A CA 1
ATOM 1061 C C . LEU A 1 133 ? -1.594 -7.787 -8.714 1.00 91.62 133 LEU A C 1
ATOM 1063 O O . LEU A 1 133 ? -2.492 -7.301 -9.391 1.00 91.62 133 LEU A O 1
ATOM 1067 N N . GLY A 1 134 ? -1.778 -8.123 -7.438 1.00 90.44 134 GLY A N 1
ATOM 1068 C CA . GLY A 1 134 ? -2.994 -7.845 -6.683 1.00 90.44 134 GLY A CA 1
ATOM 1069 C C . GLY A 1 134 ? -4.109 -8.872 -6.829 1.00 90.44 134 GLY A C 1
ATOM 1070 O O . GLY A 1 134 ? -5.155 -8.711 -6.209 1.00 90.44 134 GLY A O 1
ATOM 1071 N N . VAL A 1 135 ? -3.913 -9.930 -7.617 1.00 91.50 135 VAL A N 1
ATOM 1072 C CA . VAL A 1 135 ? -4.926 -10.977 -7.850 1.00 91.50 135 VAL A CA 1
ATOM 1073 C C . VAL A 1 135 ? -5.195 -11.824 -6.604 1.00 91.50 135 VAL A C 1
ATOM 1075 O O . VAL A 1 135 ? -6.281 -12.369 -6.432 1.00 91.50 135 VAL A O 1
ATOM 1078 N N . GLU A 1 136 ? -4.206 -11.931 -5.723 1.00 90.94 136 GLU A N 1
ATOM 1079 C CA . GLU A 1 136 ? -4.285 -12.611 -4.434 1.00 90.94 136 GLU A CA 1
ATOM 1080 C C . GLU A 1 136 ? -4.742 -11.692 -3.296 1.00 90.94 136 GLU A C 1
ATOM 1082 O O . GLU A 1 136 ? -5.012 -12.164 -2.190 1.00 90.94 136 GLU A O 1
ATOM 1087 N N . ILE A 1 137 ? -4.804 -10.384 -3.551 1.00 91.44 137 ILE A N 1
ATOM 1088 C CA . ILE A 1 137 ? -5.139 -9.380 -2.551 1.00 91.44 137 ILE A CA 1
ATOM 1089 C C . ILE A 1 137 ? -6.650 -9.152 -2.599 1.00 91.44 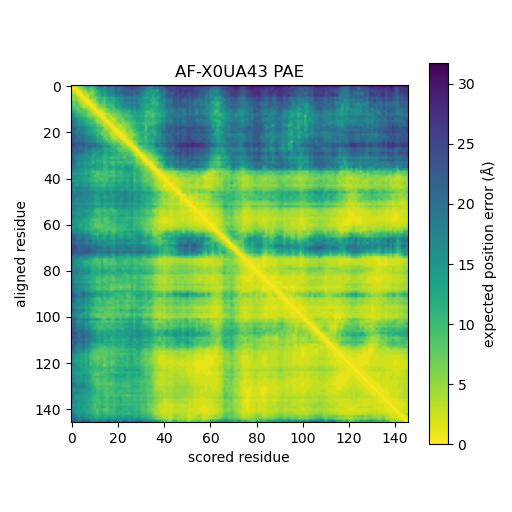137 ILE A C 1
ATOM 1091 O O . ILE A 1 137 ? -7.191 -8.763 -3.634 1.00 91.44 137 ILE A O 1
ATOM 1095 N N . PRO A 1 138 ? -7.376 -9.399 -1.505 1.00 90.62 138 PRO A N 1
ATOM 1096 C CA . PRO A 1 138 ? -8.819 -9.271 -1.524 1.00 90.62 138 PRO A CA 1
ATOM 1097 C C . PRO A 1 138 ? -9.259 -7.808 -1.397 1.00 90.62 138 PRO A C 1
ATOM 1099 O O . PRO A 1 138 ? -8.757 -7.072 -0.547 1.00 90.62 138 PRO A O 1
ATOM 1102 N N . LYS A 1 139 ? -10.289 -7.420 -2.164 1.00 87.56 139 LYS A N 1
ATOM 1103 C CA . LYS A 1 139 ? -10.888 -6.071 -2.110 1.00 87.56 139 LYS A CA 1
ATOM 1104 C C . LYS A 1 139 ? -11.280 -5.648 -0.685 1.00 87.56 139 LYS A C 1
ATOM 1106 O O . LYS A 1 139 ? -11.073 -4.496 -0.314 1.00 87.56 139 LYS A O 1
ATOM 1111 N N . ARG A 1 140 ? -11.738 -6.600 0.142 1.00 87.25 140 ARG A N 1
ATOM 1112 C CA . ARG A 1 140 ? -12.150 -6.364 1.540 1.00 87.25 140 ARG A CA 1
ATOM 1113 C C . ARG A 1 140 ? -11.083 -5.728 2.436 1.00 87.25 140 ARG A C 1
ATOM 1115 O O . ARG A 1 140 ? -11.412 -5.243 3.510 1.00 87.25 140 ARG A O 1
ATOM 1122 N N . TRP A 1 141 ? -9.811 -5.761 2.028 1.00 90.25 141 TRP A N 1
ATOM 1123 C CA . TRP A 1 141 ? -8.752 -5.060 2.755 1.00 90.25 141 TRP A CA 1
ATOM 1124 C C . TRP A 1 141 ? -8.895 -3.544 2.727 1.00 90.25 141 TRP A C 1
ATOM 1126 O O . TRP 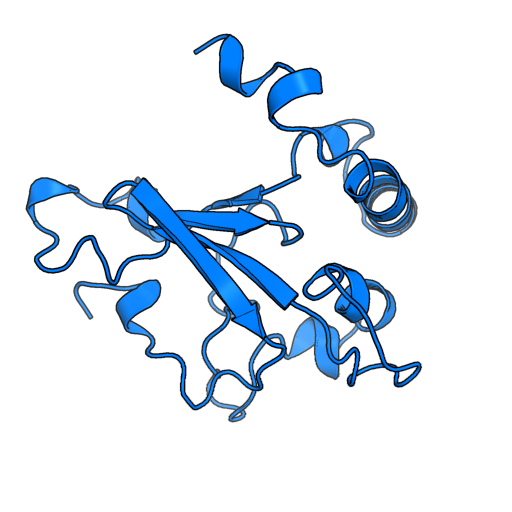A 1 141 ? -8.378 -2.862 3.608 1.00 90.25 141 TRP A O 1
ATOM 1136 N N . TYR A 1 142 ? -9.620 -3.031 1.743 1.00 85.31 142 TYR A N 1
ATOM 1137 C CA . TYR A 1 142 ? -9.894 -1.613 1.574 1.00 85.31 142 TYR A CA 1
ATOM 1138 C C . TYR A 1 142 ? -11.356 -1.280 1.831 1.00 85.31 142 TYR A C 1
ATOM 1140 O O . TYR A 1 142 ? -11.642 -0.200 2.332 1.00 85.31 142 TYR A O 1
ATOM 1148 N N . ASP A 1 143 ? -12.241 -2.228 1.523 1.00 85.31 143 ASP A N 1
ATOM 1149 C CA . ASP A 1 143 ? -13.690 -2.072 1.575 1.00 85.31 143 ASP A CA 1
ATOM 1150 C C . ASP A 1 143 ? -14.318 -3.214 2.399 1.00 85.31 143 ASP A C 1
ATOM 1152 O O . ASP A 1 143 ? -14.737 -4.232 1.846 1.00 85.31 143 ASP A O 1
ATOM 1156 N N . PRO A 1 144 ? -14.265 -3.145 3.741 1.00 81.25 144 PRO A N 1
ATOM 1157 C CA . PRO A 1 144 ? -14.587 -4.278 4.609 1.00 81.25 144 PRO A CA 1
ATOM 1158 C C . PRO A 1 144 ? -16.084 -4.578 4.762 1.00 81.25 144 PRO A C 1
ATOM 1160 O O . PRO A 1 144 ? -16.413 -5.562 5.432 1.00 81.25 144 PRO A O 1
ATOM 1163 N N . LEU A 1 145 ? -16.969 -3.744 4.203 1.00 79.31 145 LEU A N 1
ATOM 1164 C CA . LEU A 1 145 ? -18.426 -3.926 4.254 1.00 79.31 145 LEU A CA 1
ATOM 1165 C C . LEU A 1 145 ? -19.055 -4.307 2.902 1.00 79.31 145 LEU A C 1
ATOM 1167 O O . LEU A 1 145 ? -20.250 -4.608 2.884 1.00 79.31 145 LEU A O 1
ATOM 1171 N N . ASP A 1 146 ? -18.268 -4.328 1.822 1.00 70.69 146 ASP A N 1
ATOM 1172 C CA . ASP A 1 146 ? -18.671 -4.795 0.484 1.00 70.69 146 ASP A CA 1
ATOM 1173 C C . ASP A 1 146 ? -18.668 -6.330 0.337 1.00 70.69 146 ASP A C 1
ATOM 1175 O O . ASP A 1 146 ? -17.805 -7.017 0.946 1.00 70.69 146 ASP A O 1
#

Nearest PDB structures (foldseek):
  6eff-assembly1_A  TM=2.341E-01  e=1.845E+00  Streptococcus mitis
  6eff-assembly2_B  TM=2.343E-01  e=1.845E+00  Streptococcus mitis
  5eq4-assembly3_D  TM=2.425E-01  e=4.273E+00  Streptococcus sanguinis SK36
  5eq2-assembly1_A  TM=2.414E-01  e=6.297E+00  Streptococcus sanguinis SK36
  6vu6-assembly1_A  TM=2.349E-01  e=8.154E+00  Streptococcus sanguinis SK1 = NCTC 7863

Foldseek 3Di:
DVVLVPLVNQPPVVQVVLLVVCVVVPPDDPPPSSSQQKAALPVVVVDDPVVFPCQVLAFGIKGQDGNYPDDQQADLAADPVQFHNCCCPPNPNQQSCCSRQVAPQDDPDSLRRQGWIWTATRVGDIDIDTRDRRPPRDPCNRVVPD